Protein AF-I0KB43-F1 (afdb_monomer_lite)

Organism: NCBI:txid1166018

Foldseek 3Di:
DFKDFPCVPPFWWFWAQDLDPVGATAEIAGCDCVCQPPPPVPHVQGYYPGQVRNDLWHWDFDQDDDQWTWIFIDRNNHTDGITTTGPVGIDDDD

pLDDT: mean 84.38, std 13.54, range [46.84, 96.12]

Secondary structure (DSSP, 8-state):
--EEE-TTT-SEEEEESSSSTTSPEEEEEES-HHHHTT-TT--TT-EESSGGG-SSEEEEEEEEETTEEEEEEEETTEEEEEEEEETTTEEE--

Structure (mmCIF, N/CA/C/O backbone):
data_AF-I0KB43-F1
#
_entry.id   AF-I0KB43-F1
#
loop_
_atom_site.group_PDB
_atom_site.id
_atom_site.type_symbol
_atom_site.label_atom_id
_atom_site.label_alt_id
_atom_site.label_comp_id
_atom_site.label_asym_id
_atom_site.label_entity_id
_atom_site.label_seq_id
_atom_site.pdbx_PDB_ins_code
_atom_site.Cartn_x
_atom_site.Cartn_y
_atom_site.Cartn_z
_atom_site.occupancy
_atom_site.B_iso_or_equiv
_atom_site.auth_seq_id
_atom_site.auth_comp_id
_atom_site.auth_asym_id
_atom_site.auth_atom_id
_atom_site.pdbx_PDB_model_num
ATOM 1 N N . MET A 1 1 ? 4.264 14.364 8.817 1.00 46.84 1 MET A N 1
ATOM 2 C CA . MET A 1 1 ? 4.559 13.003 9.301 1.00 46.84 1 MET A CA 1
ATOM 3 C C . MET A 1 1 ? 4.740 12.109 8.082 1.00 46.84 1 MET A C 1
ATOM 5 O O . MET A 1 1 ? 3.785 11.931 7.336 1.00 46.84 1 MET A O 1
ATOM 9 N N . TRP A 1 2 ? 5.970 11.673 7.805 1.00 49.72 2 TRP A N 1
ATOM 10 C CA . TRP A 1 2 ? 6.328 10.944 6.581 1.00 49.72 2 TRP A CA 1
ATOM 11 C C . TRP A 1 2 ? 6.433 9.448 6.874 1.00 49.72 2 TRP A C 1
ATOM 13 O O . TRP A 1 2 ? 6.985 9.061 7.903 1.00 49.72 2 TRP A O 1
ATOM 23 N N . LEU A 1 3 ? 5.918 8.611 5.973 1.00 54.22 3 LEU A N 1
ATOM 24 C CA . LEU A 1 3 ? 6.151 7.172 6.026 1.00 54.22 3 LEU A CA 1
ATOM 25 C C . LEU A 1 3 ? 7.581 6.899 5.558 1.00 54.22 3 LEU A C 1
ATOM 27 O O . LEU A 1 3 ? 7.861 7.045 4.365 1.00 54.22 3 LEU A O 1
ATOM 31 N N . ARG A 1 4 ? 8.463 6.474 6.468 1.00 54.59 4 ARG A N 1
ATOM 32 C CA . ARG A 1 4 ? 9.765 5.922 6.094 1.00 54.59 4 ARG A CA 1
ATOM 33 C C . ARG A 1 4 ? 9.674 4.401 6.136 1.00 54.59 4 ARG A C 1
ATOM 35 O O . ARG A 1 4 ? 9.447 3.803 7.187 1.00 54.59 4 ARG A O 1
ATOM 42 N N . ALA A 1 5 ? 9.823 3.794 4.967 1.00 53.94 5 ALA A N 1
ATOM 43 C CA . ALA A 1 5 ? 10.048 2.366 4.835 1.00 53.94 5 ALA A CA 1
ATOM 44 C C . ALA A 1 5 ? 11.332 1.996 5.601 1.00 53.94 5 ALA A C 1
ATOM 46 O O . ALA A 1 5 ? 12.380 2.592 5.337 1.00 53.94 5 ALA A O 1
ATOM 47 N N . ASP A 1 6 ? 11.275 1.053 6.550 1.00 57.53 6 ASP A N 1
ATOM 48 C CA . ASP A 1 6 ? 12.494 0.475 7.136 1.00 57.53 6 ASP A CA 1
ATOM 49 C C . ASP A 1 6 ? 13.026 -0.597 6.182 1.00 57.53 6 ASP A C 1
ATOM 51 O O . ASP A 1 6 ? 12.849 -1.803 6.361 1.00 57.53 6 ASP A O 1
ATOM 55 N N . ILE A 1 7 ? 13.641 -0.124 5.099 1.00 51.97 7 ILE A N 1
ATOM 56 C CA . ILE A 1 7 ? 14.071 -0.980 3.995 1.00 51.97 7 ILE A CA 1
ATOM 57 C C . ILE A 1 7 ? 15.239 -1.904 4.394 1.00 51.97 7 ILE A C 1
ATOM 59 O O . ILE A 1 7 ? 15.576 -2.840 3.676 1.00 51.97 7 ILE A O 1
ATOM 63 N N . GLN A 1 8 ? 15.861 -1.687 5.559 1.00 51.81 8 GLN A N 1
ATOM 64 C CA . GLN A 1 8 ? 16.907 -2.582 6.057 1.00 51.81 8 GLN A CA 1
ATOM 65 C C . GLN A 1 8 ? 16.357 -3.905 6.610 1.00 51.81 8 GLN A C 1
ATOM 67 O O . GLN A 1 8 ? 17.139 -4.838 6.790 1.00 51.81 8 GLN A O 1
ATOM 72 N N . ARG A 1 9 ? 15.046 -4.009 6.882 1.00 50.94 9 ARG A N 1
ATOM 73 C CA . ARG A 1 9 ? 14.432 -5.225 7.445 1.00 50.94 9 ARG A CA 1
ATOM 74 C C . ARG A 1 9 ? 13.587 -6.026 6.465 1.00 50.94 9 ARG A C 1
ATOM 76 O O . ARG A 1 9 ? 13.657 -7.248 6.511 1.00 50.94 9 ARG A O 1
ATOM 83 N N . ASP A 1 10 ? 12.837 -5.371 5.583 1.00 53.88 10 ASP A N 1
ATOM 84 C CA . ASP A 1 10 ? 12.036 -6.042 4.557 1.00 53.88 10 ASP A CA 1
ATOM 85 C C . ASP A 1 10 ? 11.964 -5.189 3.289 1.00 53.88 10 ASP A C 1
ATOM 87 O O . ASP A 1 10 ? 11.708 -3.986 3.319 1.00 53.88 10 ASP A O 1
ATOM 91 N N . HIS A 1 11 ? 12.206 -5.830 2.149 1.00 71.56 11 HIS A N 1
ATOM 92 C CA . HIS A 1 11 ? 12.411 -5.153 0.870 1.00 71.56 11 HIS A CA 1
ATOM 93 C C . HIS A 1 11 ? 11.100 -4.916 0.099 1.00 71.56 11 HIS A C 1
ATOM 95 O O . HIS A 1 11 ? 11.118 -4.317 -0.979 1.00 71.56 11 HIS A O 1
ATOM 101 N N . HIS A 1 12 ? 9.967 -5.378 0.644 1.00 85.12 12 HIS A N 1
ATOM 102 C CA . HIS A 1 12 ? 8.622 -5.237 0.086 1.00 85.12 12 HIS A CA 1
ATOM 103 C C . HIS A 1 12 ? 7.630 -4.850 1.176 1.00 85.12 12 HIS A C 1
ATOM 105 O O . HIS A 1 12 ? 7.214 -5.674 1.987 1.00 85.12 12 HIS A O 1
ATOM 111 N N . ILE A 1 13 ? 7.196 -3.597 1.165 1.00 88.94 13 ILE A N 1
ATOM 112 C CA . ILE A 1 13 ? 6.190 -3.089 2.091 1.00 88.94 13 ILE A CA 1
ATOM 113 C C . ILE A 1 13 ? 4.863 -3.006 1.356 1.00 88.94 13 ILE A C 1
ATOM 115 O O . ILE A 1 13 ? 4.628 -2.098 0.558 1.00 88.94 13 ILE A O 1
ATOM 119 N N . PHE A 1 14 ? 3.981 -3.957 1.643 1.00 92.81 14 PHE A N 1
ATOM 120 C CA . PHE A 1 14 ? 2.630 -3.961 1.098 1.00 92.81 14 PHE A CA 1
ATOM 121 C C . PHE A 1 14 ? 1.662 -3.189 1.997 1.00 92.81 14 PHE A C 1
ATOM 123 O O . PHE A 1 14 ? 1.646 -3.369 3.217 1.00 92.81 14 PHE A O 1
ATOM 130 N N . GLY A 1 15 ? 0.833 -2.365 1.362 1.00 94.00 15 GLY A N 1
ATOM 131 C CA . GLY A 1 15 ? -0.387 -1.813 1.932 1.00 94.00 15 GLY A CA 1
ATOM 132 C C . GLY A 1 15 ? -1.583 -2.666 1.526 1.00 94.00 15 GLY A C 1
ATOM 133 O O . GLY A 1 15 ? -1.768 -2.960 0.342 1.00 94.00 15 GLY A O 1
ATOM 134 N N . TYR A 1 16 ? -2.378 -3.061 2.510 1.00 96.12 16 TYR A N 1
ATOM 135 C CA . TYR A 1 16 ? -3.504 -3.980 2.371 1.00 96.12 16 TYR A CA 1
ATOM 136 C C . TYR A 1 16 ? -4.844 -3.273 2.583 1.00 96.12 16 TYR A C 1
ATOM 138 O O . TYR A 1 16 ? -4.903 -2.272 3.294 1.00 96.12 16 TYR A O 1
ATOM 146 N N . GLU A 1 17 ? -5.913 -3.811 1.997 1.00 96.12 17 GLU A N 1
ATOM 147 C CA . GLU A 1 17 ? -7.292 -3.311 2.154 1.00 96.12 17 GLU A CA 1
ATOM 148 C C . GLU A 1 17 ? -7.851 -3.543 3.566 1.00 96.12 17 GLU A C 1
ATOM 150 O O . GLU A 1 17 ? -8.673 -2.776 4.059 1.00 96.12 17 GLU A O 1
ATOM 155 N N . GLN A 1 18 ? -7.377 -4.586 4.247 1.00 95.62 18 GLN A N 1
ATOM 156 C CA . GLN A 1 18 ? -7.743 -4.916 5.624 1.00 95.62 18 GLN A CA 1
ATOM 157 C C . GLN A 1 18 ? -6.470 -5.124 6.457 1.00 95.62 18 GLN A C 1
ATOM 159 O O . GLN A 1 18 ? -5.402 -5.345 5.880 1.00 95.62 18 GLN A O 1
ATOM 164 N N . PRO A 1 19 ? -6.533 -5.084 7.804 1.00 93.50 19 PRO A N 1
ATOM 165 C CA . PRO A 1 19 ? -5.404 -5.425 8.675 1.00 93.50 19 PRO A CA 1
ATOM 166 C C . PRO A 1 19 ? -5.126 -6.944 8.670 1.00 93.50 19 PRO A C 1
ATOM 168 O O . PRO A 1 19 ? -5.131 -7.602 9.709 1.00 93.50 19 PRO A O 1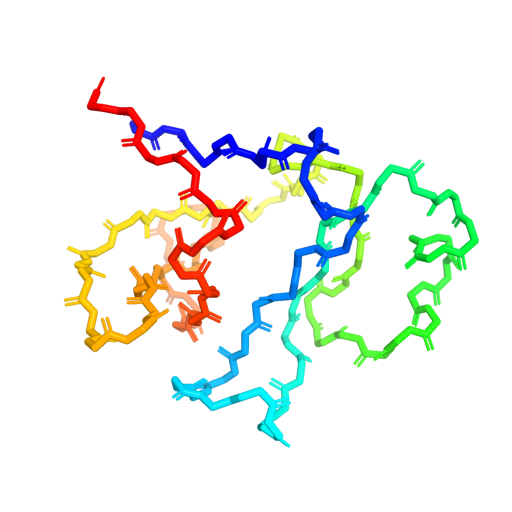
ATOM 171 N N . ASP A 1 20 ? -4.915 -7.496 7.475 1.00 93.06 20 ASP A N 1
ATOM 172 C CA . ASP A 1 20 ? -4.695 -8.900 7.159 1.00 93.06 20 ASP A CA 1
ATOM 173 C C . ASP A 1 20 ? -3.831 -9.000 5.889 1.00 93.06 20 ASP A C 1
ATOM 175 O O . ASP A 1 20 ? -4.162 -8.436 4.844 1.00 93.06 20 ASP A O 1
ATOM 179 N N . THR A 1 21 ? -2.732 -9.754 5.958 1.00 90.38 21 THR A N 1
ATOM 180 C CA . THR A 1 21 ? -1.820 -9.966 4.824 1.00 90.38 21 THR A CA 1
ATOM 181 C C . THR A 1 21 ? -2.365 -10.864 3.718 1.00 90.38 21 THR A C 1
ATOM 183 O O . THR A 1 21 ? -1.753 -10.949 2.655 1.00 90.38 21 THR A O 1
ATOM 186 N N . THR A 1 22 ? -3.477 -11.557 3.957 1.00 93.19 22 THR A N 1
ATOM 187 C CA . THR A 1 22 ? -4.182 -12.337 2.931 1.00 93.19 22 THR A CA 1
ATOM 188 C C . THR A 1 22 ? -5.183 -11.496 2.140 1.00 93.19 22 THR A C 1
ATOM 190 O O . THR A 1 22 ? -5.654 -11.929 1.088 1.00 93.19 22 THR A O 1
ATOM 193 N N . SER A 1 23 ? -5.482 -10.281 2.615 1.00 94.00 23 SER A N 1
ATOM 194 C CA . SER A 1 23 ? -6.392 -9.364 1.938 1.00 94.00 23 SER A CA 1
ATOM 195 C C . SER A 1 23 ? -5.765 -8.746 0.687 1.00 94.00 23 SER A C 1
ATOM 197 O O . SER A 1 23 ? -4.574 -8.902 0.389 1.00 94.00 23 SER A O 1
ATOM 199 N N . ARG A 1 24 ? -6.595 -8.040 -0.082 1.00 95.56 24 ARG A N 1
ATOM 200 C CA . ARG A 1 24 ? -6.185 -7.432 -1.343 1.00 95.56 24 ARG A CA 1
ATOM 201 C C . ARG A 1 24 ? -5.016 -6.465 -1.132 1.00 95.56 24 ARG A C 1
ATOM 203 O O . ARG A 1 24 ? -5.056 -5.588 -0.271 1.00 95.56 24 ARG A O 1
ATOM 210 N N . LYS A 1 25 ? -3.994 -6.598 -1.980 1.00 95.94 25 LYS A N 1
ATOM 211 C CA . LYS A 1 25 ? -2.848 -5.683 -2.032 1.00 95.94 25 LYS A CA 1
ATOM 212 C C . LYS A 1 25 ? -3.251 -4.411 -2.763 1.00 95.94 25 LYS A C 1
ATOM 214 O O . LYS A 1 25 ? -3.615 -4.440 -3.939 1.00 95.94 25 LYS A O 1
ATOM 219 N N . LEU A 1 26 ? -3.168 -3.295 -2.062 1.00 95.38 26 LEU A N 1
ATOM 220 C CA . LEU A 1 26 ? -3.526 -1.987 -2.586 1.00 95.38 26 LEU A CA 1
ATOM 221 C C . LEU A 1 26 ? -2.299 -1.243 -3.098 1.00 95.38 26 LEU A C 1
ATOM 223 O O . LEU A 1 26 ? -2.372 -0.634 -4.158 1.00 95.38 26 LEU A O 1
ATOM 227 N N . LEU A 1 27 ? -1.166 -1.336 -2.403 1.00 94.50 27 LEU A N 1
ATOM 228 C CA . LEU A 1 27 ? 0.049 -0.597 -2.742 1.00 94.50 27 LEU A CA 1
ATOM 229 C C . LEU A 1 27 ? 1.301 -1.393 -2.375 1.00 94.50 27 LEU A C 1
ATOM 231 O O . LEU A 1 27 ? 1.276 -2.152 -1.407 1.00 94.50 27 LEU A O 1
ATOM 235 N N . LEU A 1 28 ? 2.396 -1.194 -3.104 1.00 93.06 28 LEU A N 1
ATOM 236 C CA . LEU A 1 28 ? 3.710 -1.736 -2.755 1.00 93.06 28 LEU A CA 1
ATOM 237 C C . LEU A 1 28 ? 4.772 -0.633 -2.740 1.00 93.06 28 LEU A C 1
ATOM 239 O O . LEU A 1 28 ? 4.865 0.141 -3.688 1.00 93.06 28 LEU A O 1
ATOM 243 N N . LEU A 1 29 ? 5.605 -0.616 -1.699 1.00 89.81 29 LEU A N 1
ATOM 244 C CA . LEU A 1 29 ? 6.893 0.074 -1.689 1.00 89.81 29 LEU A CA 1
ATOM 245 C C . LEU A 1 29 ? 8.030 -0.956 -1.704 1.00 89.81 29 LEU A C 1
ATOM 247 O O . LEU A 1 29 ? 8.057 -1.844 -0.851 1.00 89.81 29 LEU A O 1
ATOM 251 N N . SER A 1 30 ? 8.955 -0.874 -2.658 1.00 87.00 30 SER A N 1
ATOM 252 C CA . SER A 1 30 ? 10.079 -1.811 -2.773 1.00 87.00 30 SER A CA 1
ATOM 253 C C . SER A 1 30 ? 11.274 -1.200 -3.492 1.00 87.00 30 SER A C 1
ATOM 255 O O . SER A 1 30 ? 11.106 -0.542 -4.507 1.00 87.00 30 SER A O 1
ATOM 257 N N . LEU A 1 31 ? 12.497 -1.490 -3.041 1.00 83.81 31 LEU A N 1
ATOM 258 C CA . LEU A 1 31 ? 13.707 -1.071 -3.766 1.00 83.81 31 LEU A CA 1
ATOM 259 C C . LEU A 1 31 ? 14.034 -1.932 -4.988 1.00 83.81 31 LEU A C 1
ATOM 261 O O . LEU A 1 31 ? 14.928 -1.580 -5.755 1.00 83.81 31 LEU A O 1
ATOM 265 N N . PHE A 1 32 ? 13.351 -3.060 -5.175 1.00 83.69 32 PHE A N 1
ATOM 266 C CA . PHE A 1 32 ? 13.615 -3.938 -6.305 1.00 83.69 32 PHE A CA 1
ATOM 267 C C . PHE A 1 32 ? 12.82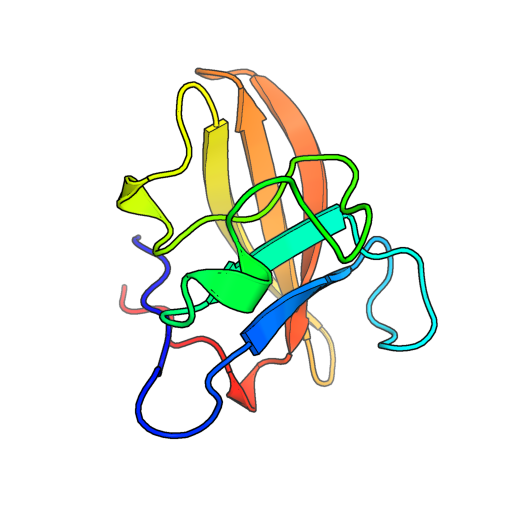4 -3.491 -7.528 1.00 83.69 32 PHE A C 1
ATOM 269 O O . PHE A 1 32 ? 11.594 -3.560 -7.543 1.00 83.69 32 PHE A O 1
ATOM 276 N N . THR A 1 33 ? 13.542 -3.108 -8.586 1.00 82.69 33 THR A N 1
ATOM 277 C CA . THR A 1 33 ? 12.961 -2.753 -9.889 1.00 82.69 33 THR A CA 1
ATOM 278 C C . THR A 1 33 ? 11.989 -3.818 -10.380 1.00 82.69 33 THR A C 1
ATOM 280 O O . THR A 1 33 ? 10.875 -3.483 -10.770 1.00 82.69 33 THR A O 1
ATOM 283 N N . ASP A 1 34 ? 12.350 -5.096 -10.250 1.00 86.62 34 ASP A N 1
ATOM 284 C CA . 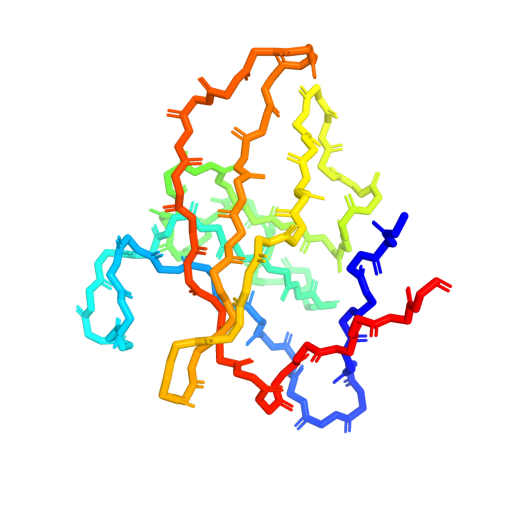ASP A 1 34 ? 11.527 -6.234 -10.680 1.00 86.62 34 ASP A CA 1
ATOM 285 C C . ASP A 1 34 ? 10.202 -6.357 -9.925 1.00 86.62 34 ASP A C 1
ATOM 287 O O . ASP A 1 34 ? 9.318 -7.081 -10.359 1.00 86.62 34 ASP A O 1
ATOM 291 N N . SER A 1 35 ? 10.065 -5.685 -8.781 1.00 84.12 35 SER A N 1
ATOM 292 C CA . SER A 1 35 ? 8.848 -5.666 -7.960 1.00 84.12 35 SER A CA 1
ATOM 293 C C . SER A 1 35 ? 8.016 -4.399 -8.162 1.00 84.12 35 SER A C 1
ATOM 295 O O . SER A 1 35 ? 6.859 -4.349 -7.749 1.00 84.12 35 SER A O 1
ATOM 297 N N . VAL A 1 36 ? 8.591 -3.388 -8.817 1.00 86.75 36 VAL A N 1
ATOM 298 C CA . VAL A 1 36 ? 7.986 -2.076 -9.066 1.00 86.75 36 VAL A CA 1
ATOM 299 C C . VAL A 1 36 ? 7.554 -1.949 -10.525 1.00 86.75 36 VAL A C 1
ATOM 301 O O . VAL A 1 36 ? 6.400 -1.629 -10.821 1.00 86.75 36 VAL A O 1
ATOM 304 N N . GLN A 1 37 ? 8.468 -2.222 -11.454 1.00 88.50 37 GLN A N 1
ATOM 305 C CA . GLN A 1 37 ? 8.277 -1.995 -12.877 1.00 88.50 37 GLN A CA 1
ATOM 306 C C . GLN A 1 37 ? 7.150 -2.873 -13.428 1.00 88.50 37 GLN A C 1
ATOM 308 O O . GLN A 1 37 ? 7.195 -4.097 -13.369 1.00 88.50 37 GLN A O 1
ATOM 313 N N . GLY A 1 38 ? 6.121 -2.226 -13.981 1.00 90.25 38 GLY A N 1
ATOM 314 C CA . GLY A 1 38 ? 4.952 -2.914 -14.530 1.00 90.25 38 GLY A CA 1
ATOM 315 C C . GLY A 1 38 ? 3.956 -3.423 -13.483 1.00 90.25 38 GLY A C 1
ATOM 316 O O . GLY A 1 38 ? 3.005 -4.096 -13.868 1.00 90.25 38 GLY A O 1
ATOM 317 N N . ASN A 1 39 ? 4.130 -3.088 -12.195 1.00 89.88 39 ASN A N 1
ATOM 318 C CA . ASN A 1 39 ? 3.237 -3.500 -11.105 1.00 89.88 39 ASN A CA 1
ATOM 319 C C . ASN A 1 39 ? 2.957 -5.024 -11.105 1.00 89.88 39 ASN A C 1
ATOM 321 O O . ASN A 1 39 ? 1.806 -5.456 -11.221 1.00 89.88 39 ASN A O 1
ATOM 325 N N . PRO A 1 40 ? 3.999 -5.865 -10.971 1.00 90.88 40 PRO A N 1
ATOM 326 C CA . PRO A 1 40 ? 3.893 -7.323 -11.116 1.00 90.88 40 PRO A CA 1
ATOM 327 C C . PRO A 1 40 ? 2.988 -7.967 -10.060 1.00 90.88 40 PRO A C 1
ATOM 329 O O . PRO A 1 40 ? 2.421 -9.034 -10.280 1.00 90.88 40 PRO A O 1
ATOM 332 N N . HIS A 1 41 ? 2.822 -7.306 -8.913 1.00 90.00 41 HIS A N 1
ATOM 333 C CA . HIS A 1 41 ? 1.946 -7.745 -7.829 1.00 90.00 41 HIS A CA 1
ATOM 334 C C . HIS A 1 41 ? 0.495 -7.268 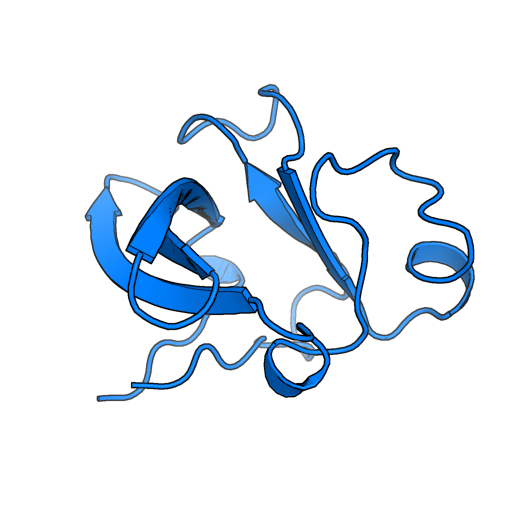-7.978 1.00 90.00 41 HIS A C 1
ATOM 336 O O . HIS A 1 41 ? -0.310 -7.536 -7.086 1.00 90.00 41 HIS A O 1
ATOM 342 N N . GLN A 1 42 ? 0.164 -6.584 -9.081 1.00 93.50 42 GLN A N 1
ATOM 343 C CA . GLN A 1 42 ? -1.186 -6.125 -9.422 1.00 93.50 42 GLN A CA 1
ATOM 344 C C . GLN A 1 42 ? -1.844 -5.293 -8.307 1.00 93.50 42 GLN A C 1
ATOM 346 O O . GLN A 1 42 ? -3.047 -5.387 -8.056 1.00 93.50 42 GLN A O 1
ATOM 351 N N . CYS A 1 43 ? -1.049 -4.462 -7.627 1.00 93.50 43 CYS A N 1
ATOM 352 C CA . CYS A 1 43 ? -1.532 -3.552 -6.596 1.00 93.50 43 CYS A CA 1
ATOM 353 C C . CYS A 1 43 ? -2.471 -2.507 -7.211 1.00 93.50 43 CYS A C 1
ATOM 355 O O . CYS A 1 43 ? -2.135 -1.918 -8.238 1.00 93.50 43 CYS A O 1
ATOM 357 N N . LEU A 1 44 ? -3.627 -2.252 -6.587 1.00 94.62 44 LEU A N 1
ATOM 358 C CA . LEU A 1 44 ? -4.646 -1.333 -7.123 1.00 94.62 44 LEU A CA 1
ATOM 359 C C . LEU A 1 44 ? -4.098 0.076 -7.405 1.00 94.62 44 LEU A C 1
ATOM 361 O O . LEU A 1 44 ? -4.392 0.655 -8.446 1.00 94.62 44 LEU A O 1
ATOM 365 N N . TYR A 1 45 ? -3.285 0.599 -6.491 1.00 93.12 45 TYR A N 1
ATOM 366 C CA . TYR A 1 45 ? -2.655 1.913 -6.586 1.00 93.12 45 TYR A CA 1
ATOM 367 C C . TYR A 1 45 ? -1.233 1.856 -7.137 1.00 93.12 45 TYR A C 1
ATOM 369 O O . TYR A 1 45 ? -0.594 2.892 -7.239 1.00 93.12 45 TYR A O 1
ATOM 377 N N . GLY A 1 46 ? -0.742 0.675 -7.517 1.00 92.75 46 GLY A N 1
ATOM 378 C CA . GLY A 1 46 ? 0.585 0.493 -8.093 1.00 92.75 46 GLY A CA 1
ATOM 379 C C . GLY A 1 46 ? 1.681 0.124 -7.092 1.00 92.75 46 GLY A C 1
ATOM 380 O O . GLY A 1 46 ? 1.445 -0.109 -5.902 1.00 92.75 46 GLY A O 1
ATOM 381 N N . ALA A 1 47 ? 2.896 0.040 -7.627 1.00 92.31 47 ALA A N 1
ATOM 382 C CA . ALA A 1 47 ? 4.119 -0.278 -6.908 1.00 92.31 47 ALA A CA 1
ATOM 383 C C . ALA A 1 47 ? 5.143 0.842 -7.136 1.00 92.31 47 ALA A C 1
ATOM 385 O O . ALA A 1 47 ? 5.228 1.379 -8.241 1.00 92.31 47 ALA A O 1
ATOM 386 N N . TYR A 1 48 ? 5.900 1.195 -6.099 1.00 90.88 48 TYR A N 1
ATOM 387 C CA . TYR A 1 48 ? 6.788 2.357 -6.078 1.00 90.88 48 TYR A CA 1
ATOM 388 C C . TYR A 1 48 ? 8.075 2.057 -5.312 1.00 90.88 48 TYR A C 1
ATOM 390 O O . TYR A 1 48 ? 8.103 1.167 -4.467 1.00 90.88 48 TYR A O 1
ATOM 398 N N . TYR A 1 49 ? 9.136 2.823 -5.567 1.00 86.19 49 TYR A N 1
ATOM 399 C CA . TYR A 1 49 ? 10.395 2.663 -4.832 1.00 86.19 49 TYR A CA 1
ATOM 400 C C . TYR A 1 49 ? 10.311 3.170 -3.392 1.00 86.19 49 TYR A C 1
ATOM 402 O O . TYR A 1 49 ? 10.827 2.550 -2.466 1.00 86.19 49 TYR A O 1
ATOM 410 N N . GLU A 1 50 ? 9.611 4.282 -3.197 1.00 81.88 50 GLU A N 1
ATOM 411 C CA . GLU A 1 50 ? 9.439 4.927 -1.902 1.00 81.88 50 GLU A CA 1
ATOM 412 C C . GLU A 1 50 ? 8.141 5.736 -1.863 1.00 81.88 50 GLU A C 1
ATOM 414 O O . GLU A 1 50 ? 7.519 6.002 -2.892 1.00 81.88 50 GLU A O 1
ATOM 419 N N . SER A 1 51 ? 7.732 6.158 -0.666 1.00 79.69 51 SER A N 1
ATOM 420 C CA . SER A 1 51 ? 6.524 6.966 -0.475 1.00 79.69 51 SER A CA 1
ATOM 421 C C . SER A 1 51 ? 6.605 8.334 -1.166 1.00 79.69 51 SER A C 1
ATOM 423 O O . SER A 1 51 ? 5.579 8.867 -1.566 1.00 79.69 51 SER A O 1
ATOM 425 N N . ALA A 1 52 ? 7.803 8.885 -1.376 1.00 77.88 52 ALA A N 1
ATOM 426 C CA . ALA A 1 52 ? 7.989 10.113 -2.153 1.00 77.88 52 ALA A CA 1
ATOM 427 C C . ALA A 1 52 ? 7.777 9.917 -3.668 1.00 77.88 52 ALA A C 1
ATOM 429 O O . ALA A 1 52 ? 7.571 10.890 -4.384 1.00 77.88 52 ALA A O 1
ATOM 430 N N . SER A 1 53 ? 7.808 8.669 -4.154 1.00 81.75 53 SER A N 1
ATOM 431 C CA . SER A 1 53 ? 7.506 8.320 -5.551 1.00 81.75 53 SER A CA 1
ATOM 432 C C . SER A 1 53 ? 6.010 8.103 -5.805 1.00 81.75 53 SER A C 1
ATOM 434 O O . SER A 1 53 ? 5.611 7.862 -6.944 1.00 81.75 53 SER A O 1
ATOM 436 N N . LEU A 1 54 ? 5.178 8.154 -4.760 1.00 81.75 54 LEU A N 1
ATOM 437 C CA . LEU A 1 54 ? 3.730 8.239 -4.912 1.00 81.75 54 LEU A CA 1
ATOM 438 C C . LEU A 1 54 ? 3.445 9.579 -5.596 1.00 81.75 54 LEU A C 1
ATOM 440 O O . LEU A 1 54 ? 3.834 10.606 -5.057 1.00 81.75 54 LEU A O 1
ATOM 444 N N . ASN A 1 55 ? 2.842 9.551 -6.790 1.00 75.94 55 ASN A N 1
ATOM 445 C CA . ASN A 1 55 ? 2.581 10.744 -7.612 1.00 75.94 55 ASN A CA 1
ATOM 446 C C . ASN A 1 55 ? 1.589 11.706 -6.917 1.00 75.94 55 ASN A C 1
ATOM 448 O O . ASN A 1 55 ? 1.831 12.203 -5.826 1.00 75.94 55 ASN A O 1
ATOM 452 N N . ASP A 1 56 ? 0.406 11.936 -7.486 1.00 85.06 56 ASP A N 1
ATOM 453 C CA . ASP A 1 56 ? -0.656 12.740 -6.862 1.00 85.06 56 ASP A CA 1
ATOM 454 C C . ASP A 1 56 ? -1.268 12.079 -5.608 1.00 85.06 56 ASP A C 1
ATOM 456 O O . ASP A 1 56 ? -2.365 12.446 -5.180 1.00 85.06 56 ASP A O 1
ATOM 460 N N . LEU A 1 57 ? -0.595 11.065 -5.052 1.00 89.75 57 LEU A N 1
ATOM 461 C CA . LEU A 1 57 ? -1.024 10.248 -3.935 1.00 89.75 57 LEU A CA 1
ATOM 462 C C . LEU A 1 57 ? -0.173 10.530 -2.696 1.00 89.75 57 LEU A C 1
ATOM 464 O O . LEU A 1 57 ? 1.053 10.530 -2.747 1.00 89.75 57 LEU A O 1
ATOM 468 N N . HIS A 1 58 ? -0.825 10.681 -1.547 1.00 89.38 58 HIS A N 1
ATOM 469 C CA . HIS A 1 58 ? -0.151 10.864 -0.265 1.00 89.38 58 HIS A CA 1
ATOM 470 C C . HIS A 1 58 ? -0.682 9.890 0.776 1.00 89.38 58 HIS A C 1
ATOM 472 O O . HIS A 1 58 ? -1.887 9.678 0.891 1.00 89.38 58 HIS A O 1
ATOM 478 N N . LEU A 1 59 ? 0.221 9.322 1.572 1.00 89.75 59 LEU A N 1
ATOM 479 C CA . LEU A 1 59 ? -0.129 8.481 2.710 1.00 89.75 59 LEU A CA 1
ATOM 480 C C . LEU A 1 59 ? -0.004 9.279 4.002 1.00 89.75 59 LEU A C 1
ATOM 482 O O . LEU A 1 59 ? 1.031 9.882 4.279 1.00 89.75 59 LEU A O 1
ATOM 486 N N . THR A 1 60 ? -1.051 9.234 4.817 1.00 89.81 60 THR A N 1
ATOM 487 C CA . THR A 1 60 ? -1.059 9.824 6.159 1.00 89.81 60 THR A CA 1
ATOM 488 C C . THR A 1 60 ? -1.365 8.760 7.194 1.00 89.81 60 THR A C 1
ATOM 490 O O . THR A 1 60 ? -2.301 7.982 7.033 1.00 89.81 60 THR A O 1
ATOM 493 N N . PHE A 1 61 ? -0.575 8.717 8.262 1.00 90.69 61 PHE A N 1
ATOM 494 C CA . PHE A 1 61 ? -0.821 7.816 9.379 1.00 90.69 61 PHE A CA 1
ATOM 495 C C . PHE A 1 61 ? -2.080 8.220 10.147 1.00 90.69 61 PHE A C 1
ATOM 497 O O . PHE A 1 61 ? -2.304 9.404 10.398 1.00 90.69 61 PHE A O 1
ATOM 504 N N . VAL A 1 62 ? -2.871 7.228 10.552 1.00 92.00 62 VAL A N 1
ATOM 505 C CA . VAL A 1 62 ? -4.052 7.424 11.398 1.00 92.00 62 VAL A CA 1
ATOM 506 C C . VAL A 1 62 ? -3.794 6.888 12.802 1.00 92.00 62 VAL A C 1
ATOM 508 O O . VAL A 1 62 ? -3.891 7.632 13.774 1.00 92.00 62 VAL A O 1
ATOM 511 N N . ARG A 1 63 ? -3.497 5.589 12.922 1.00 91.00 63 ARG A N 1
ATOM 512 C CA . ARG A 1 63 ? -3.295 4.896 14.204 1.00 91.00 63 ARG A CA 1
ATOM 513 C C . ARG A 1 63 ? -2.662 3.524 14.000 1.00 91.00 63 ARG A C 1
ATOM 515 O O . ARG A 1 63 ? -2.643 2.996 12.892 1.00 91.00 63 ARG A O 1
ATOM 522 N N . PHE A 1 64 ? -2.222 2.903 15.088 1.00 90.69 64 PHE A N 1
ATOM 523 C CA . PHE A 1 64 ? -1.923 1.473 15.097 1.00 90.69 64 PHE A CA 1
ATOM 524 C C . PHE A 1 64 ? -3.163 0.667 15.496 1.00 90.69 64 PHE A C 1
ATOM 526 O O . PHE A 1 64 ? -3.839 0.998 16.469 1.00 90.69 64 PHE A O 1
ATOM 533 N N . THR A 1 65 ? -3.417 -0.415 14.767 1.00 87.06 65 THR A N 1
ATOM 534 C CA . THR A 1 65 ? -4.483 -1.388 15.012 1.00 87.06 65 THR A CA 1
ATOM 535 C C . THR A 1 65 ? -3.853 -2.782 15.026 1.00 87.06 65 THR A C 1
ATOM 537 O O . THR A 1 65 ? -3.475 -3.320 13.986 1.00 87.06 65 THR A O 1
ATOM 540 N N . ASN A 1 66 ? -3.716 -3.383 16.212 1.00 87.31 66 ASN A N 1
ATOM 541 C CA . ASN A 1 66 ? -3.066 -4.684 16.423 1.00 87.31 66 ASN A CA 1
ATOM 542 C C . ASN A 1 66 ? -1.616 -4.748 15.886 1.00 87.31 66 ASN A C 1
ATOM 544 O O . ASN A 1 66 ? -0.692 -4.150 16.446 1.00 87.31 66 ASN A O 1
ATOM 548 N N . ALA A 1 67 ? -1.403 -5.519 14.817 1.00 92.06 67 ALA A N 1
ATOM 549 C CA . ALA A 1 67 ? -0.122 -5.688 14.136 1.00 92.06 67 ALA A CA 1
ATOM 550 C C . ALA A 1 67 ? 0.050 -4.742 12.932 1.00 92.06 67 ALA A C 1
ATOM 552 O O . ALA A 1 67 ? 1.059 -4.823 12.234 1.00 92.06 67 ALA A O 1
ATOM 553 N N . PHE A 1 68 ? -0.904 -3.840 12.694 1.00 93.75 68 PHE A N 1
ATOM 554 C CA . PHE A 1 68 ? -0.942 -2.987 11.511 1.00 93.75 68 PHE A CA 1
ATOM 555 C C . PHE A 1 68 ? -0.951 -1.499 11.868 1.00 93.75 68 PHE A C 1
ATOM 557 O O . PHE A 1 68 ? -1.468 -1.086 12.903 1.00 93.75 68 PHE A O 1
ATOM 564 N N . ALA A 1 69 ? -0.376 -0.687 10.991 1.00 92.62 69 ALA A N 1
ATOM 565 C CA . ALA A 1 69 ? -0.525 0.755 10.943 1.00 92.62 69 ALA A CA 1
ATOM 566 C C . ALA A 1 69 ? -1.622 1.094 9.929 1.00 92.62 69 ALA A C 1
ATOM 568 O O . ALA A 1 69 ? -1.490 0.795 8.743 1.00 92.62 69 ALA A O 1
ATOM 569 N N . GLU A 1 70 ? -2.695 1.716 10.403 1.00 94.62 70 GLU A N 1
ATOM 570 C CA . GLU A 1 70 ? -3.766 2.261 9.577 1.00 94.62 70 GLU A CA 1
ATOM 571 C C . GLU A 1 70 ? -3.315 3.602 8.993 1.00 94.62 70 GLU A C 1
ATOM 573 O O . GLU A 1 70 ? -2.830 4.481 9.714 1.00 94.62 70 GLU A O 1
ATOM 578 N N . SER A 1 71 ? -3.461 3.753 7.682 1.00 92.88 71 SER A N 1
ATOM 579 C CA . SER A 1 71 ? -3.078 4.949 6.937 1.00 92.88 71 SER A CA 1
ATOM 580 C C . SER A 1 71 ? -4.162 5.336 5.943 1.00 92.88 71 SER A C 1
ATOM 582 O O . SER A 1 71 ? -4.784 4.472 5.336 1.00 92.88 71 SER A O 1
ATOM 584 N N . ARG A 1 72 ? -4.367 6.634 5.731 1.00 94.31 72 ARG A N 1
ATOM 585 C CA . ARG A 1 72 ? -5.246 7.151 4.678 1.00 94.31 72 ARG A CA 1
ATOM 586 C C . ARG A 1 72 ? -4.444 7.480 3.436 1.00 94.31 72 ARG A C 1
ATOM 588 O O . ARG A 1 72 ? -3.445 8.198 3.529 1.00 94.31 72 ARG A O 1
ATOM 595 N N . LEU A 1 73 ? -4.928 7.004 2.295 1.00 93.94 73 LEU A N 1
ATOM 596 C CA . LEU A 1 73 ? -4.485 7.430 0.979 1.00 93.94 73 LEU A CA 1
ATOM 597 C C . LEU A 1 73 ? -5.292 8.642 0.544 1.00 93.94 73 LEU A C 1
ATOM 599 O O . LEU A 1 73 ? -6.524 8.624 0.523 1.00 93.94 73 LEU A O 1
ATOM 603 N N . LEU A 1 74 ? -4.580 9.695 0.192 1.00 92.75 74 LEU A N 1
ATOM 604 C CA . LEU A 1 74 ? -5.122 10.945 -0.299 1.00 92.75 74 LEU A CA 1
ATOM 605 C C . LEU A 1 74 ? -4.754 11.076 -1.772 1.00 92.75 74 LEU A C 1
ATOM 607 O O . LEU A 1 74 ? -3.620 10.775 -2.123 1.00 92.75 74 LEU A O 1
ATOM 611 N N . SER A 1 75 ? -5.669 11.566 -2.604 1.00 90.88 75 SER A N 1
ATOM 612 C CA . SER A 1 75 ? -5.330 12.146 -3.904 1.00 90.88 75 SER A CA 1
ATOM 613 C C . SER A 1 75 ? -5.471 13.663 -3.809 1.00 90.88 75 SER A C 1
ATOM 615 O O . SER A 1 75 ? -6.570 14.185 -3.574 1.00 90.88 75 SER A O 1
ATOM 617 N N . GLY A 1 76 ? -4.343 14.374 -3.867 1.00 86.56 76 GLY A N 1
ATOM 618 C CA . GLY A 1 76 ? -4.270 15.765 -3.417 1.00 86.56 76 GLY A CA 1
ATOM 619 C C . GLY A 1 76 ? -4.744 15.905 -1.962 1.00 86.56 76 GLY A C 1
ATOM 620 O O . GLY A 1 76 ? -4.148 15.339 -1.050 1.00 86.56 76 GLY A O 1
ATOM 621 N N . ALA A 1 77 ? -5.843 16.633 -1.736 1.00 83.56 77 ALA A N 1
ATOM 622 C CA . ALA A 1 77 ? -6.428 16.834 -0.403 1.00 83.56 77 ALA A CA 1
ATOM 623 C C . ALA A 1 77 ? -7.590 15.876 -0.061 1.00 83.56 77 ALA A C 1
ATOM 625 O O . ALA A 1 77 ? -8.161 15.969 1.027 1.00 83.56 77 ALA A O 1
ATOM 626 N N . LYS A 1 78 ? -7.992 14.986 -0.980 1.00 90.06 78 LYS A N 1
ATOM 627 C CA . LYS A 1 78 ? -9.180 14.136 -0.805 1.00 90.06 78 LYS A CA 1
ATOM 628 C C . LYS A 1 78 ? -8.787 12.721 -0.380 1.00 90.06 78 LYS A C 1
ATOM 630 O O . LYS A 1 78 ? -8.031 12.091 -1.115 1.00 90.06 78 LYS A O 1
ATOM 635 N N . PRO A 1 79 ? -9.309 12.187 0.738 1.00 91.94 79 PRO A N 1
ATOM 636 C CA . PRO A 1 79 ? -9.131 10.780 1.081 1.00 91.94 79 PRO A CA 1
ATOM 637 C C . PRO A 1 79 ? -9.879 9.904 0.081 1.00 91.94 79 PRO A C 1
ATOM 639 O O . PRO A 1 79 ? -11.061 10.129 -0.173 1.00 91.94 79 PRO A O 1
ATOM 642 N N . ILE A 1 80 ? -9.170 8.933 -0.488 1.00 94.81 80 ILE A N 1
ATOM 643 C CA . ILE A 1 80 ? -9.706 8.007 -1.489 1.00 94.81 80 ILE A CA 1
ATOM 644 C C . ILE A 1 80 ? -9.729 6.559 -1.002 1.00 94.81 80 ILE A C 1
ATOM 646 O O . ILE A 1 80 ? -10.554 5.799 -1.496 1.00 94.81 80 ILE A O 1
ATOM 650 N N . ASP A 1 81 ? -8.872 6.185 -0.044 1.00 95.44 81 ASP A N 1
ATOM 651 C CA . ASP A 1 81 ? -8.876 4.841 0.545 1.00 95.44 81 ASP A CA 1
ATOM 652 C C . ASP A 1 81 ? -8.150 4.781 1.900 1.00 95.44 81 ASP A C 1
ATOM 654 O O . ASP A 1 81 ? -7.462 5.728 2.306 1.00 95.44 81 ASP A O 1
ATOM 658 N N . THR A 1 82 ? -8.276 3.645 2.582 1.00 95.38 82 THR A N 1
ATOM 659 C CA . THR A 1 82 ? -7.534 3.283 3.791 1.00 95.38 82 THR A CA 1
ATOM 660 C C . THR A 1 82 ? -6.660 2.066 3.507 1.00 95.38 82 THR A C 1
ATOM 662 O O . THR A 1 82 ? -7.129 1.055 3.002 1.00 95.38 82 THR A O 1
ATOM 665 N N . LEU A 1 83 ? -5.381 2.151 3.873 1.00 95.00 83 LEU A N 1
ATOM 666 C CA . LEU A 1 83 ? -4.425 1.058 3.749 1.00 95.00 83 LEU A CA 1
ATOM 667 C C . LEU A 1 83 ? -3.900 0.655 5.118 1.00 95.00 83 LEU A C 1
ATOM 669 O O . LEU A 1 83 ? -3.663 1.488 5.997 1.00 95.00 83 LEU A O 1
ATOM 673 N N . TYR A 1 84 ? -3.635 -0.635 5.251 1.00 95.12 84 TYR A N 1
ATOM 674 C CA . TYR A 1 84 ? -3.023 -1.228 6.424 1.00 95.12 84 TYR A CA 1
ATOM 675 C C . TYR A 1 84 ? -1.637 -1.742 6.063 1.00 95.12 84 TYR A C 1
ATOM 677 O O . TYR A 1 84 ? -1.486 -2.600 5.199 1.00 95.12 84 TYR A O 1
ATOM 685 N N . PHE A 1 85 ? -0.616 -1.235 6.741 1.00 92.25 85 PHE A N 1
ATOM 686 C CA . PHE A 1 85 ? 0.764 -1.710 6.611 1.00 92.25 85 PHE A CA 1
ATOM 687 C C . PHE A 1 85 ? 1.133 -2.505 7.854 1.00 92.25 85 PHE A C 1
ATOM 689 O O . PHE A 1 85 ? 0.691 -2.142 8.942 1.00 92.25 85 PHE A O 1
ATOM 696 N N . ARG A 1 86 ? 1.954 -3.557 7.768 1.00 91.00 86 ARG A N 1
ATOM 697 C CA . ARG A 1 86 ? 2.440 -4.180 9.010 1.00 91.00 86 ARG A CA 1
ATOM 698 C C . ARG A 1 86 ? 3.303 -3.195 9.783 1.00 91.00 86 ARG A C 1
ATOM 700 O O . ARG A 1 86 ? 4.210 -2.590 9.219 1.00 91.00 86 ARG A O 1
ATOM 707 N N . LYS A 1 87 ? 3.056 -3.079 11.089 1.00 87.69 87 LYS A N 1
ATOM 708 C CA . LYS A 1 87 ? 3.774 -2.146 11.972 1.00 87.69 87 LYS A CA 1
ATOM 709 C C . LYS A 1 87 ? 5.285 -2.388 12.000 1.00 87.69 87 LYS A C 1
ATOM 711 O O . LYS A 1 87 ? 6.039 -1.462 12.248 1.00 87.69 87 LYS A O 1
ATOM 716 N N . GLU A 1 88 ? 5.711 -3.628 11.765 1.00 83.44 88 GLU A N 1
ATOM 717 C CA . GLU A 1 88 ? 7.122 -4.030 11.768 1.00 83.44 88 GLU A CA 1
ATOM 718 C C . GLU A 1 88 ? 7.893 -3.547 10.532 1.00 83.44 88 GLU A C 1
ATOM 720 O O . GLU A 1 88 ? 9.116 -3.475 10.577 1.00 83.44 88 GLU A O 1
ATOM 725 N N . TRP A 1 89 ? 7.187 -3.169 9.461 1.00 79.62 89 TRP A N 1
ATOM 726 C CA . TRP A 1 89 ? 7.779 -2.703 8.204 1.00 79.62 89 TRP A CA 1
ATOM 727 C C . TRP A 1 89 ? 7.880 -1.179 8.107 1.00 79.62 89 TRP A C 1
ATOM 729 O O . TRP A 1 89 ? 8.609 -0.646 7.271 1.00 79.62 89 TRP A O 1
ATOM 739 N N . VAL A 1 90 ? 7.119 -0.459 8.933 1.00 73.81 90 VAL A N 1
ATOM 740 C CA . VAL A 1 90 ? 6.927 0.983 8.787 1.00 73.81 90 VAL A CA 1
ATOM 741 C C . VAL A 1 90 ? 7.365 1.727 10.035 1.00 73.81 90 VAL A C 1
ATOM 743 O O . VAL A 1 90 ? 6.880 1.470 11.135 1.00 73.81 90 VAL A O 1
ATOM 746 N N . MET A 1 91 ? 8.255 2.701 9.855 1.00 70.88 91 MET A N 1
ATOM 747 C CA . MET A 1 91 ? 8.602 3.645 10.905 1.00 70.88 91 MET A CA 1
ATOM 748 C C . MET A 1 91 ? 7.900 4.970 10.629 1.00 70.88 91 MET A C 1
ATOM 750 O O . MET A 1 91 ? 8.133 5.627 9.613 1.00 70.88 91 MET A O 1
ATOM 754 N N . TRP A 1 92 ? 7.039 5.365 11.560 1.00 63.19 92 TRP A N 1
ATOM 755 C CA . TRP A 1 92 ? 6.399 6.671 11.549 1.00 63.19 92 TRP A CA 1
ATOM 756 C C . TRP A 1 92 ? 7.099 7.564 12.565 1.00 63.19 92 TRP A C 1
ATOM 758 O O . TRP A 1 92 ? 6.946 7.374 13.770 1.00 63.19 92 TRP A O 1
ATOM 768 N N . THR A 1 93 ? 7.893 8.517 12.085 1.00 57.12 93 THR A N 1
ATOM 769 C CA . THR A 1 93 ? 8.507 9.533 12.945 1.00 57.12 93 THR A CA 1
ATOM 770 C C . THR A 1 93 ? 7.577 10.748 13.043 1.00 57.12 93 THR A C 1
ATOM 772 O O . THR A 1 93 ? 7.094 11.183 11.989 1.00 57.12 93 THR A O 1
ATOM 775 N N . PRO A 1 94 ? 7.301 11.270 14.256 1.00 50.47 94 PRO A N 1
ATOM 776 C CA . PRO A 1 94 ? 6.497 12.479 14.449 1.00 50.47 94 PRO A CA 1
ATOM 777 C C . PRO A 1 94 ? 7.083 13.694 13.718 1.00 50.47 94 PRO A C 1
ATOM 779 O O . PRO A 1 94 ? 8.328 13.796 13.638 1.00 50.47 94 PRO A O 1
#

Radius of gyration: 11.97 Å; chains: 1; bounding box: 27×29×31 Å

Sequence (94 aa):
MWLRADIQRDHHIFGYEQPDTTSRKLLLLSLFTDSVQGNPHQCLYGAYYESASLNDLHLTFVRFTNAFAESRLLSGAKPIDTLYFRKEWVMWTP

=== Feature glossary ===
Key to the feature types in this record:

pLDDT. pLDDT is the predicted lDDT-Cα score: AlphaFold's confidence that the local environment of each residue (all inter-atomic distances within 15 Å) is correctly placed. It is a per-residue number between 0 and 100, with higher meaning more reliable.

Radius of gyration, Cα contacts, bounding box. The geometric summary reports three shape descriptors. Rg (radius of gyration) measures how spread out the Cα atoms are about their centre of mass; compact globular proteins have small Rg, elongated or unfolded ones large. Cα contacts (<8 Å, |i−j|>4) count long-range residue pairs in spatial proximity — high for tightly packed folds, near zero for rods or random coil. The bounding-box extents give the protein's footprint along x, y, z in Å.

Backbone torsions (φ/ψ). Backbone dihedral angles. Every residue except chain termini has a φ (preceding-C → N → Cα → C) and a ψ (N → Cα → C → next-N). They are reported in degrees following the IUPAC sign convention. Secondary structure is essentially a statement about which (φ, ψ) basin each residue occupies.

Contact-map, Ramachandran, and PAE plots. Plot images: a contact map (which residues are close in 3D, as an N×N binary image), a Ramachandran scatter (backbone torsion angles, revealing secondary-structure composition at a glance), and — for AlphaFold structures — a PAE heatmap (pairwise prediction confidence).

Predicted aligned error. Predicted Aligned Error (PAE) is an AlphaFold confidence matrix: entry (i, j) is the expected error in the position of residue j, in ångströms, when the prediction is superimposed on the true structure at residu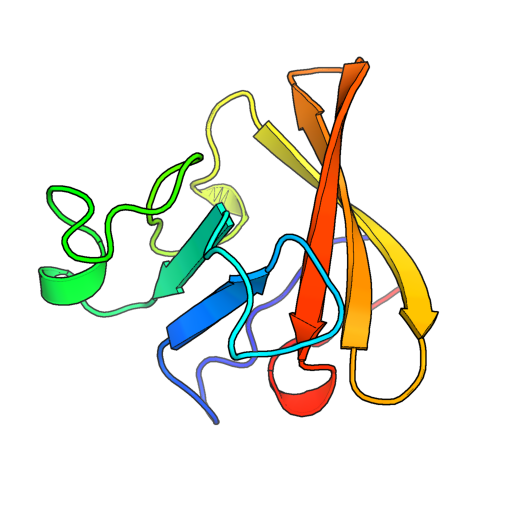e i. Low PAE within a block of residues means that block is internally rigid and well-predicted; high PAE between two blocks means their relative placement is uncertain even if each block individually is confident.

Secondary structure (3-state, P-SEA). Three-state secondary structure (P-SEA) collapses the eight DSSP classes into helix (a), strand (b), and coil (c). P-SEA assigns these from Cα geometry alone — distances and angles — without requiring backbone oxygens, so it works on any Cα trace.

Solvent-accessible surface area. Solvent-accessible surface area (SASA) is the area in Å² traced out by the centre of a 1.4 Å probe sphere (a water molecule) rolled over the protein's van der Waals surface (Shrake–Rupley / Lee–Richards construction). Buried residues have near-zero SASA; fully exposed residues can exceed 200 Å². The total SASA scales roughly with the number of surface residues.

Foldseek 3Di. The Foldseek 3Di string encodes local tertiary geometry as a 20-letter alphabet — one character per residue — derived from the relative positions of nearby Cα atoms. Unlike the amino-acid sequence, 3Di is a direct function of the 3D structure, so two proteins with the same fold have similar 3Di strings even at low sequence identity.

B-factor. For experimental (PDB) structures, the B-factor (temperature factor) quantifies the positional spread of each atom in the crystal — a combination of thermal vibration and static disorder — in units of Å². High B-factors mark flexible loops or poorly resolved regions; low B-factors mark the rigid, well-ordered core.

mmCIF coordinates. The mmCIF block holds the 3D Cartesian coordinates of each backbone atom (N, Cα, C, O) in ångströms. mmCIF is the PDB's canonic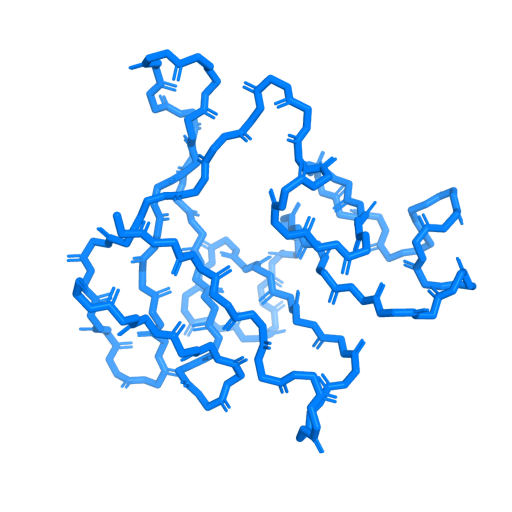al archive format — a tagged-loop text representation of the atomic model.

InterPro / GO / CATH / organism. Functional annotations link the protein to curated databases. InterPro entries identify conserved domains and families by matching the sequence against member-database signatures (Pfam, PROSITE, CDD, …). Gene Ontology (GO) terms describe molecular function, biological process, and cellular component in a controlled vocabulary. CATH places the structure in a hierarchical fold classification (Class/Architecture/Topology/Homologous-superfamily). The organism is the source species.

Rendered structure images. Structure images are PyMOL renders from six orthogonal camera directions. Cartoon representation draws helices as coils and strands as arrows; sticks shows the backbone as bonds; surface shows the solvent-excluded envelope. Rainbow coloring maps sequence position to hue (blue→red, N→C); chain coloring assigns a distinct color per polypeptide.

Sequence. This is the polypeptide sequence — one letter per residue, N-terminus first. Length ranges from a few dozen residues for small domains to over a thousand for large multi-domain proteins.

Secondary structure (8-state, DSSP). The SS8 string is DSSP's per-residue secondary-structure call. α-helix (H) means an i→i+4 H-bond ladder; β-strand (E) means the residue participates in a β-sheet; 3₁₀ (G) and π (I) are tighter and wider helices; T/S are turns/bends; '-' is loop.

Nearest PDB structures. Structural nearest neighbors (via Foldseek easy-search vs the PDB). Reported per hit: target PDB id, E-value, and alignment TM-score. A TM-score above ~0.5 is the conventional threshold for 'same fold'.